Protein AF-A0AA43C895-F1 (afdb_monomer_lite)

Secondary structure (DSSP, 8-state):
---------TTHHHHHHHHHHHHHHHTT----TTT-SS--S-TT-TTHHHHTT--

Foldseek 3Di:
DDDDDDDDCPDDPVVVLVVVLVVCVVVVHHSCQLVDDCDDPCPVDPCVVVSNVND

Radius of gyration: 15.77 Å; chains: 1; bounding box: 32×52×21 Å

pLDDT: mean 78.89, std 12.64, range [45.56, 93.0]

Sequence (55 aa):
MADDFDNEPKGHFQDLKRFIRSIQCIEGNPECFGEADGYCDRQDCLWREYCLKEK

Structure (mmCIF, N/CA/C/O backbone):
data_AF-A0AA43C895-F1
#
_entry.id   AF-A0AA43C895-F1
#
loop_
_atom_site.group_PDB
_atom_site.id
_atom_site.type_symbol
_atom_site.label_atom_id
_atom_site.label_alt_id
_atom_site.label_comp_id
_atom_site.label_asym_id
_atom_site.label_entity_id
_atom_site.label_seq_id
_atom_site.pdbx_PDB_ins_code
_atom_site.Cartn_x
_atom_site.Cartn_y
_atom_site.Cartn_z
_atom_site.occupancy
_atom_site.B_iso_or_equiv
_atom_site.auth_seq_id
_atom_site.auth_comp_id
_atom_site.auth_asym_id
_atom_site.auth_atom_id
_atom_site.pdbx_PDB_model_num
ATOM 1 N N . MET A 1 1 ? 21.573 36.386 -4.241 1.00 45.56 1 MET A N 1
ATOM 2 C CA . MET A 1 1 ? 20.453 36.725 -3.345 1.00 45.56 1 MET A CA 1
ATOM 3 C C . MET A 1 1 ? 19.325 35.751 -3.64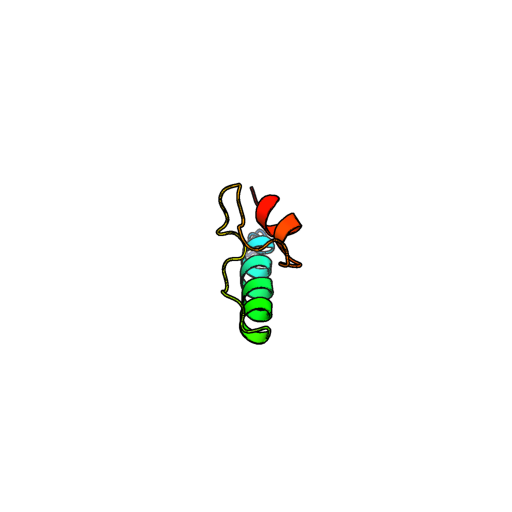8 1.00 45.56 1 MET A C 1
ATOM 5 O O . MET A 1 1 ? 19.179 35.429 -4.812 1.00 45.56 1 MET A O 1
ATOM 9 N N . ALA A 1 2 ? 18.679 35.258 -2.587 1.00 66.44 2 ALA A N 1
ATOM 10 C CA . ALA A 1 2 ? 17.537 34.339 -2.474 1.00 66.44 2 ALA A CA 1
ATOM 11 C C . ALA A 1 2 ? 16.877 33.773 -3.747 1.00 66.44 2 ALA A C 1
ATOM 13 O O . ALA A 1 2 ? 16.279 34.526 -4.505 1.00 66.44 2 ALA A O 1
ATOM 14 N N . ASP A 1 3 ? 16.836 32.439 -3.825 1.00 55.75 3 ASP A N 1
ATOM 15 C CA . ASP A 1 3 ? 15.652 31.715 -4.292 1.00 55.75 3 ASP A CA 1
ATOM 16 C C . ASP A 1 3 ? 15.219 30.782 -3.155 1.00 55.75 3 ASP A C 1
ATOM 18 O O . ASP A 1 3 ? 15.730 29.679 -2.959 1.00 55.75 3 ASP A O 1
ATOM 22 N N . ASP A 1 4 ? 14.344 31.353 -2.336 1.00 65.06 4 ASP A N 1
ATOM 23 C CA . ASP A 1 4 ? 13.523 30.725 -1.314 1.00 65.06 4 ASP A CA 1
ATOM 24 C C . ASP A 1 4 ? 12.350 30.070 -2.061 1.00 65.06 4 ASP A C 1
ATOM 26 O O . ASP A 1 4 ? 11.546 30.761 -2.686 1.00 65.06 4 ASP A O 1
ATOM 30 N N . PHE A 1 5 ? 12.292 28.741 -2.084 1.00 62.25 5 PHE A N 1
ATOM 31 C CA . PHE A 1 5 ? 11.080 28.021 -2.460 1.00 62.25 5 PHE A CA 1
ATOM 32 C C . PHE A 1 5 ? 10.850 26.944 -1.412 1.00 62.25 5 PHE A C 1
ATOM 34 O O . PHE A 1 5 ? 11.471 25.879 -1.430 1.00 62.25 5 PHE A O 1
ATOM 41 N N . ASP A 1 6 ? 9.949 27.249 -0.484 1.00 66.81 6 ASP A N 1
ATOM 42 C CA . ASP A 1 6 ? 9.231 26.265 0.307 1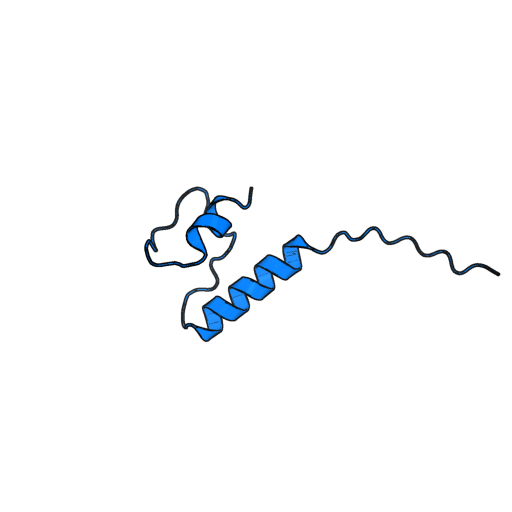.00 66.81 6 ASP A CA 1
ATOM 43 C C . ASP A 1 6 ? 8.869 25.048 -0.552 1.00 66.81 6 ASP A C 1
ATOM 45 O O . ASP A 1 6 ? 8.195 25.193 -1.575 1.00 66.81 6 ASP A O 1
ATOM 49 N N . ASN A 1 7 ? 9.207 23.834 -0.115 1.00 59.62 7 ASN A N 1
ATOM 50 C CA . ASN A 1 7 ? 8.285 22.723 -0.334 1.00 59.62 7 ASN A CA 1
ATOM 51 C C . ASN A 1 7 ? 8.553 21.565 0.624 1.00 59.62 7 ASN A C 1
ATOM 53 O O . ASN A 1 7 ? 9.384 20.689 0.398 1.00 59.62 7 ASN A O 1
ATOM 57 N N . GLU A 1 8 ? 7.815 21.608 1.726 1.00 63.53 8 GLU A N 1
ATOM 58 C CA . GLU A 1 8 ? 7.460 20.489 2.592 1.00 63.53 8 GLU A CA 1
ATOM 59 C C . GLU A 1 8 ? 7.425 19.140 1.829 1.00 63.53 8 GLU A C 1
ATOM 61 O O . GLU A 1 8 ? 6.740 19.052 0.807 1.00 63.53 8 GLU A O 1
ATOM 66 N N . PRO A 1 9 ? 8.105 18.068 2.289 1.00 57.97 9 PRO A N 1
ATOM 67 C CA . PRO A 1 9 ? 8.082 16.770 1.619 1.00 57.97 9 PRO A CA 1
ATOM 68 C C . PRO A 1 9 ? 6.737 16.058 1.851 1.00 57.97 9 PRO A C 1
ATOM 70 O O . PRO A 1 9 ? 6.655 15.025 2.516 1.00 57.97 9 PRO A O 1
ATOM 73 N N . LYS A 1 10 ? 5.651 16.589 1.280 1.00 61.16 10 LYS A N 1
ATOM 74 C CA . LYS A 1 10 ? 4.359 15.902 1.148 1.00 61.16 10 LYS A CA 1
ATOM 75 C C . LYS A 1 10 ? 4.448 14.900 -0.006 1.00 61.16 10 LYS A C 1
ATOM 77 O O . LYS A 1 10 ? 3.886 15.134 -1.068 1.00 61.16 10 LYS A O 1
ATOM 82 N N . GLY A 1 11 ? 5.196 13.809 0.163 1.00 54.97 11 GLY A N 1
ATOM 83 C CA . GLY A 1 11 ? 5.413 12.858 -0.943 1.00 54.97 11 GLY A CA 1
ATOM 84 C C . GLY A 1 11 ? 5.502 11.384 -0.571 1.00 54.97 11 GLY A C 1
ATOM 85 O O . GLY A 1 11 ? 5.031 10.537 -1.316 1.00 54.97 11 GLY A O 1
ATOM 86 N N . HIS A 1 12 ? 6.010 11.037 0.610 1.00 60.66 12 HIS A N 1
ATOM 87 C CA . HIS A 1 12 ? 6.567 9.692 0.795 1.00 60.66 12 HIS A CA 1
ATOM 88 C C . HIS 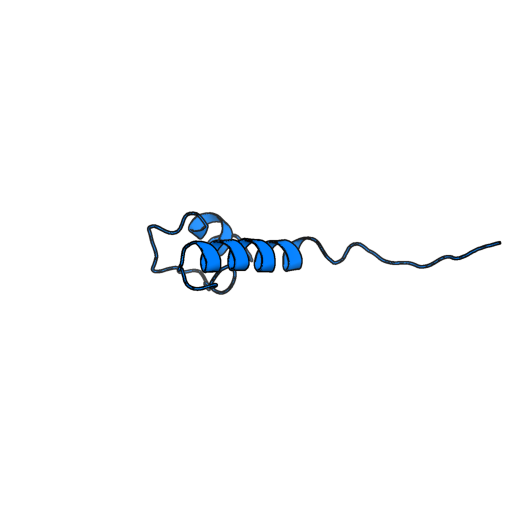A 1 12 ? 5.552 8.523 0.758 1.00 60.66 12 HIS A C 1
ATOM 90 O O . HIS A 1 12 ? 5.934 7.374 0.546 1.00 60.66 12 HIS A O 1
ATOM 96 N N . PHE A 1 13 ? 4.256 8.789 0.949 1.00 62.56 13 PHE A N 1
ATOM 97 C CA . PHE A 1 13 ? 3.217 7.752 1.020 1.00 62.56 13 PHE A CA 1
ATOM 98 C C . PHE A 1 13 ? 2.515 7.460 -0.316 1.00 62.56 13 PHE A C 1
ATOM 100 O O . PHE A 1 13 ? 2.164 6.311 -0.588 1.00 62.56 13 PHE A O 1
ATOM 107 N N . GLN A 1 14 ? 2.328 8.462 -1.183 1.00 65.31 14 GLN A N 1
ATOM 108 C CA . GLN A 1 14 ? 1.732 8.228 -2.508 1.00 65.31 14 GLN A CA 1
ATOM 109 C C . GLN A 1 14 ? 2.685 7.463 -3.429 1.00 65.31 14 GLN A C 1
ATOM 111 O O . GLN A 1 14 ? 2.234 6.626 -4.218 1.00 65.31 14 GLN A O 1
ATOM 116 N N . ASP A 1 15 ? 3.988 7.687 -3.274 1.00 79.31 15 ASP A N 1
ATOM 117 C CA . ASP A 1 15 ? 5.019 6.965 -4.014 1.00 79.31 15 ASP A CA 1
ATOM 118 C C . ASP A 1 15 ? 5.074 5.487 -3.613 1.00 79.31 15 ASP A C 1
ATOM 120 O O . ASP A 1 15 ? 5.157 4.616 -4.479 1.00 79.31 15 ASP A O 1
ATOM 124 N N . LEU A 1 16 ? 4.916 5.181 -2.319 1.00 84.50 16 LEU A N 1
ATOM 125 C CA . LEU A 1 16 ? 4.890 3.801 -1.835 1.00 84.50 16 LEU A CA 1
ATOM 126 C C . LEU A 1 16 ? 3.692 3.021 -2.394 1.00 84.50 16 LEU A C 1
ATOM 128 O O . LEU A 1 16 ? 3.866 1.901 -2.880 1.00 84.50 16 LEU A O 1
ATOM 132 N N . LYS A 1 17 ? 2.493 3.624 -2.398 1.00 88.56 17 LYS A N 1
ATOM 133 C CA . LYS A 1 17 ? 1.299 3.001 -2.997 1.00 88.56 17 LYS A CA 1
ATOM 134 C C . LYS A 1 17 ? 1.527 2.665 -4.467 1.00 88.56 17 LYS A C 1
ATOM 136 O O . LYS A 1 17 ? 1.281 1.537 -4.884 1.00 88.56 17 LYS A O 1
ATOM 141 N N . ARG A 1 18 ? 2.029 3.622 -5.252 1.00 88.69 18 ARG A N 1
ATOM 142 C CA . ARG A 1 18 ? 2.316 3.414 -6.682 1.00 88.69 18 ARG A CA 1
ATOM 143 C C . ARG A 1 18 ? 3.394 2.355 -6.910 1.00 88.69 18 ARG A C 1
ATOM 145 O O . ARG A 1 18 ? 3.266 1.544 -7.827 1.00 88.69 18 ARG A O 1
ATOM 152 N N . PHE A 1 19 ? 4.423 2.330 -6.068 1.00 89.94 19 PHE A N 1
ATOM 153 C CA . PHE A 1 19 ? 5.501 1.351 -6.151 1.00 89.94 19 PHE A CA 1
ATOM 154 C C . PHE A 1 19 ? 4.992 -0.074 -5.914 1.00 89.94 19 PHE A C 1
ATOM 156 O O . PHE A 1 19 ? 5.215 -0.956 -6.742 1.00 89.94 19 PHE A O 1
ATOM 163 N N . ILE A 1 20 ? 4.230 -0.289 -4.841 1.00 91.00 20 ILE A N 1
ATOM 164 C CA . ILE A 1 20 ? 3.682 -1.613 -4.521 1.00 91.00 20 ILE A CA 1
ATOM 165 C C . ILE A 1 20 ? 2.691 -2.071 -5.595 1.00 91.00 20 ILE A C 1
ATOM 167 O O . ILE A 1 20 ? 2.745 -3.220 -6.026 1.00 91.00 20 ILE A O 1
ATOM 171 N N . ARG A 1 21 ? 1.848 -1.168 -6.105 1.00 91.12 21 ARG A N 1
ATOM 172 C CA . ARG A 1 21 ? 0.947 -1.458 -7.232 1.00 91.12 21 ARG 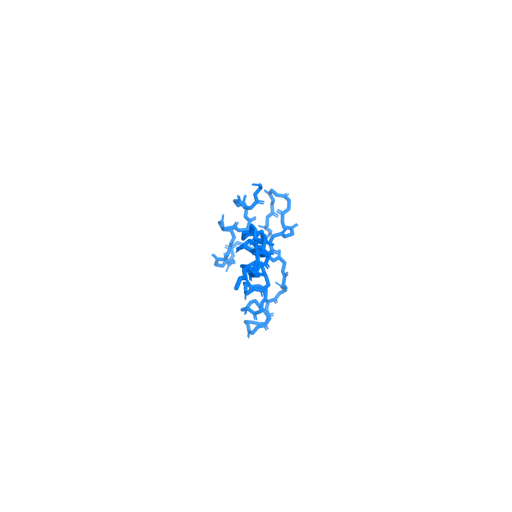A CA 1
ATOM 173 C C . ARG A 1 21 ? 1.693 -1.882 -8.495 1.00 91.12 21 ARG A C 1
ATOM 175 O O . ARG A 1 21 ? 1.264 -2.803 -9.185 1.00 91.12 21 ARG A O 1
ATOM 182 N N . SER A 1 22 ? 2.845 -1.268 -8.759 1.00 93.00 22 SER A N 1
ATOM 183 C CA . SER A 1 22 ? 3.710 -1.654 -9.880 1.00 93.00 22 SER A CA 1
ATOM 184 C C . SER A 1 22 ? 4.260 -3.071 -9.701 1.00 93.00 22 SER A C 1
ATOM 186 O O . SER A 1 22 ? 4.269 -3.845 -10.655 1.00 93.00 22 SER A O 1
ATOM 188 N N . ILE A 1 23 ? 4.653 -3.442 -8.478 1.00 92.06 23 ILE A N 1
ATOM 189 C CA . ILE A 1 23 ? 5.080 -4.813 -8.159 1.00 92.06 23 ILE A CA 1
ATOM 190 C C . ILE A 1 23 ? 3.922 -5.796 -8.363 1.00 92.06 23 ILE A C 1
ATOM 192 O O . ILE A 1 23 ? 4.100 -6.789 -9.061 1.00 92.06 23 ILE A O 1
ATOM 196 N N . GLN A 1 24 ? 2.729 -5.494 -7.840 1.00 90.69 24 GLN A N 1
ATOM 197 C CA . GLN A 1 24 ? 1.544 -6.344 -8.015 1.00 90.69 24 GLN A CA 1
ATOM 198 C C . GLN A 1 24 ? 1.229 -6.581 -9.499 1.00 90.69 24 GLN A C 1
ATOM 200 O O . GLN A 1 24 ? 0.955 -7.714 -9.887 1.00 90.69 24 GLN A O 1
ATOM 205 N N . CYS A 1 25 ? 1.349 -5.547 -10.337 1.00 91.38 25 CYS A N 1
ATOM 206 C CA . CYS A 1 25 ? 1.177 -5.656 -11.786 1.00 91.38 25 CYS A CA 1
ATOM 207 C C . CYS A 1 25 ? 2.195 -6.622 -12.423 1.00 91.38 25 CYS A C 1
ATOM 209 O O . CYS A 1 25 ? 1.816 -7.482 -13.218 1.00 91.38 25 CYS A O 1
ATOM 211 N N . ILE A 1 26 ? 3.471 -6.541 -12.028 1.00 92.81 26 ILE A N 1
ATOM 212 C CA . ILE A 1 26 ? 4.531 -7.447 -12.509 1.00 92.81 26 ILE A CA 1
ATOM 213 C C . ILE A 1 26 ? 4.284 -8.893 -12.049 1.00 92.81 26 ILE A C 1
ATOM 215 O O . ILE A 1 26 ? 4.553 -9.830 -12.798 1.00 92.81 26 ILE A O 1
ATOM 219 N N . GLU A 1 27 ? 3.729 -9.086 -10.852 1.00 89.50 27 GLU A N 1
ATOM 220 C CA . GLU A 1 27 ? 3.328 -10.402 -10.339 1.00 89.50 27 GLU A CA 1
ATOM 221 C C . GLU A 1 27 ? 2.070 -10.970 -11.028 1.00 89.50 27 GLU A C 1
ATOM 223 O O . GLU A 1 27 ? 1.706 -12.121 -10.785 1.00 89.50 27 GLU A O 1
ATOM 228 N N . GLY A 1 28 ? 1.384 -10.188 -11.872 1.00 88.69 28 GLY A N 1
ATOM 229 C CA . GLY A 1 28 ? 0.098 -10.565 -12.472 1.00 88.69 28 GLY A CA 1
ATOM 230 C C . GLY A 1 28 ? -1.080 -10.487 -11.493 1.00 88.69 28 GLY A C 1
ATOM 231 O O . GLY A 1 28 ? -2.144 -11.061 -11.735 1.00 88.69 28 GLY A O 1
ATOM 232 N N . ASN A 1 29 ? -0.895 -9.785 -10.377 1.00 87.56 29 ASN A N 1
ATOM 233 C CA . ASN A 1 29 ? -1.894 -9.552 -9.346 1.00 87.56 29 ASN A CA 1
ATOM 234 C C . ASN A 1 29 ? -2.621 -8.212 -9.576 1.00 87.56 29 ASN A C 1
ATOM 236 O O . ASN A 1 29 ? -2.064 -7.294 -10.177 1.00 87.56 29 ASN A O 1
ATOM 240 N N . PRO A 1 30 ? -3.862 -8.059 -9.080 1.00 86.06 30 PRO A N 1
ATOM 241 C CA . PRO A 1 30 ? -4.552 -6.775 -9.112 1.00 86.06 30 PRO A CA 1
ATOM 242 C C . PRO A 1 30 ? -3.813 -5.741 -8.251 1.00 86.06 30 PRO A C 1
ATOM 244 O O . PRO A 1 30 ? -3.363 -6.054 -7.147 1.00 86.06 30 PRO A O 1
ATOM 247 N N . GLU A 1 31 ? -3.742 -4.501 -8.738 1.00 89.88 31 GLU A N 1
ATOM 248 C CA . GLU A 1 31 ? -3.081 -3.359 -8.089 1.00 89.88 31 GLU A CA 1
ATOM 249 C C . GLU A 1 31 ? -3.879 -2.768 -6.904 1.00 89.88 31 GLU A C 1
ATOM 251 O O . GLU A 1 31 ? -4.012 -1.557 -6.741 1.00 89.88 31 GLU A O 1
ATOM 256 N N . CYS A 1 32 ? -4.418 -3.638 -6.048 1.00 88.25 32 CYS A N 1
ATOM 257 C CA . CYS A 1 32 ? -5.358 -3.284 -4.982 1.00 88.25 32 CYS A CA 1
ATOM 258 C C . CYS A 1 32 ? -4.701 -2.746 -3.697 1.00 88.25 32 CYS A C 1
ATOM 260 O O . CYS A 1 32 ? -5.364 -2.604 -2.664 1.00 88.25 32 CYS A O 1
ATOM 262 N N . PHE A 1 33 ? -3.389 -2.484 -3.702 1.00 89.75 33 PHE A N 1
ATOM 263 C CA . PHE A 1 33 ? -2.703 -1.982 -2.513 1.00 89.75 33 PHE A CA 1
ATOM 264 C C . PHE A 1 33 ? -3.270 -0.628 -2.054 1.00 89.75 33 PHE A C 1
ATOM 266 O O . PHE A 1 33 ? -3.395 0.321 -2.840 1.00 89.75 33 PHE A O 1
ATOM 273 N N . GLY A 1 34 ? -3.597 -0.547 -0.760 1.00 85.06 34 GLY A N 1
ATOM 274 C CA . GLY A 1 34 ? -4.187 0.629 -0.123 1.00 85.06 34 GLY A CA 1
ATOM 275 C C . GLY A 1 34 ? -5.656 0.880 -0.482 1.00 85.06 34 GLY A C 1
ATOM 276 O O . GLY A 1 34 ? -6.155 1.960 -0.181 1.00 85.06 34 GLY A O 1
ATOM 277 N N . GLU A 1 35 ? -6.326 -0.070 -1.148 1.00 84.56 35 GLU A N 1
ATOM 278 C CA . GLU A 1 35 ? -7.775 -0.029 -1.419 1.00 84.56 35 GLU A CA 1
ATOM 279 C C . GLU A 1 35 ? -8.586 -0.925 -0.472 1.00 84.56 35 GLU A C 1
ATOM 281 O O . GLU A 1 35 ? -9.807 -0.811 -0.404 1.00 84.56 35 GLU A O 1
ATOM 286 N N . ALA A 1 36 ? -7.923 -1.828 0.256 1.00 82.75 36 ALA A N 1
ATOM 287 C CA . ALA A 1 36 ? -8.578 -2.739 1.184 1.00 82.75 36 ALA A CA 1
ATOM 288 C C . ALA A 1 36 ? -9.088 -1.986 2.424 1.00 82.75 36 ALA A C 1
ATOM 290 O O . ALA A 1 36 ? -8.301 -1.573 3.275 1.00 82.7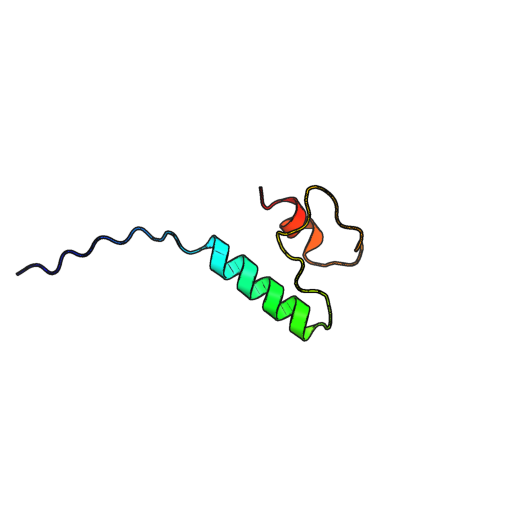5 36 ALA A O 1
ATOM 291 N N . ASP A 1 37 ? -10.408 -1.859 2.568 1.00 76.69 37 ASP A N 1
ATOM 292 C CA . ASP A 1 37 ? -11.014 -1.256 3.758 1.00 76.69 37 ASP A CA 1
ATOM 293 C C . ASP A 1 37 ? -11.203 -2.308 4.860 1.00 76.69 37 ASP A C 1
ATOM 295 O O . ASP A 1 37 ? -12.219 -2.994 4.953 1.00 76.69 37 ASP A O 1
ATOM 299 N N . GLY A 1 38 ? -10.159 -2.510 5.668 1.00 77.00 38 GLY A N 1
ATOM 300 C CA . GLY A 1 38 ? -10.188 -3.402 6.836 1.00 77.00 38 GLY A CA 1
ATOM 301 C C . GLY A 1 38 ? -10.267 -4.903 6.528 1.00 77.00 38 GLY A C 1
ATOM 302 O O . GLY A 1 38 ? -10.134 -5.717 7.444 1.00 77.00 38 GLY A O 1
ATOM 303 N N . TYR A 1 39 ? -10.425 -5.287 5.261 1.00 81.00 39 TYR A N 1
ATOM 304 C CA . TYR A 1 39 ? -10.497 -6.677 4.836 1.00 81.00 39 TYR A CA 1
ATOM 305 C C . TYR A 1 39 ? -9.853 -6.893 3.463 1.00 81.00 39 TYR A C 1
ATOM 307 O O . TYR A 1 39 ? -10.020 -6.101 2.542 1.00 81.00 39 TYR A O 1
ATOM 315 N N . CYS A 1 40 ? -9.104 -7.990 3.337 1.00 85.31 40 CYS A N 1
ATOM 316 C CA . CYS A 1 40 ? -8.490 -8.433 2.091 1.00 85.31 40 CYS A CA 1
ATOM 317 C C . CYS A 1 40 ? -8.671 -9.950 1.968 1.00 85.31 40 CYS A C 1
ATOM 319 O O . CYS A 1 40 ? -8.127 -10.701 2.790 1.00 85.31 40 CYS A O 1
ATOM 321 N N . ASP A 1 41 ? -9.414 -10.379 0.942 1.00 83.69 41 ASP A N 1
ATOM 322 C CA . ASP A 1 41 ? -9.719 -11.785 0.632 1.00 83.69 41 ASP A CA 1
ATOM 323 C C . ASP A 1 41 ? -8.477 -12.606 0.270 1.00 83.69 41 ASP A C 1
ATOM 325 O O . ASP A 1 41 ? -8.420 -13.820 0.475 1.00 83.69 41 ASP A O 1
ATOM 329 N N . ARG A 1 42 ? -7.449 -11.945 -0.271 1.00 82.75 42 ARG A N 1
ATOM 330 C CA . ARG A 1 42 ? -6.220 -12.593 -0.723 1.00 82.75 42 ARG A CA 1
ATOM 331 C C . ARG A 1 42 ? -5.300 -12.853 0.466 1.00 82.75 42 ARG A C 1
ATOM 333 O O . ARG A 1 42 ? -4.451 -12.031 0.805 1.00 82.75 42 ARG A O 1
ATOM 340 N N . GLN A 1 43 ? -5.463 -14.021 1.080 1.00 83.81 43 GLN A N 1
ATOM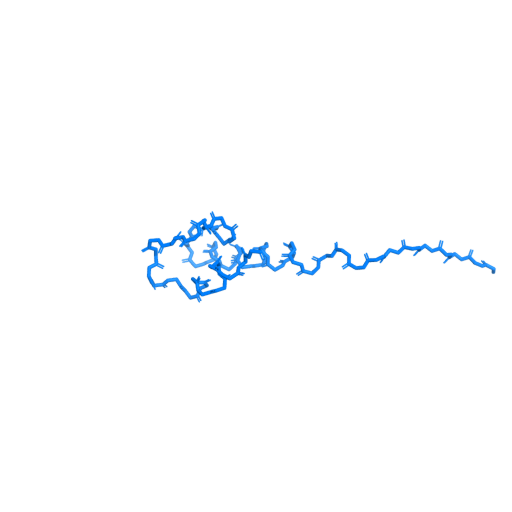 341 C CA . GLN A 1 43 ? -4.636 -14.445 2.215 1.00 83.81 43 GLN A CA 1
ATOM 342 C C . GLN A 1 43 ? -3.163 -14.662 1.837 1.00 83.81 43 GLN A C 1
ATOM 344 O O . GLN A 1 43 ? -2.298 -14.452 2.676 1.00 83.81 43 GLN A O 1
ATOM 349 N N . ASP A 1 44 ? -2.887 -14.989 0.572 1.00 86.00 44 ASP A N 1
ATOM 350 C CA . ASP A 1 44 ? -1.535 -15.205 0.032 1.00 86.00 44 ASP A CA 1
ATOM 351 C C . ASP A 1 44 ? -0.854 -13.905 -0.454 1.00 86.00 44 ASP A C 1
ATOM 353 O O . ASP A 1 44 ? 0.140 -13.921 -1.169 1.00 86.00 44 ASP A O 1
ATOM 357 N N . CYS A 1 45 ? -1.407 -12.731 -0.127 1.00 85.75 45 CYS A N 1
ATOM 358 C CA . CYS A 1 45 ? -0.812 -11.458 -0.530 1.00 85.75 45 CYS A CA 1
ATOM 359 C C . CYS A 1 45 ? 0.316 -11.062 0.430 1.00 85.75 45 CYS A C 1
ATOM 361 O O . CYS A 1 45 ? 0.053 -10.756 1.595 1.00 85.75 45 CYS A O 1
ATOM 363 N N . LEU A 1 46 ? 1.547 -10.957 -0.081 1.00 87.75 46 LEU A N 1
ATOM 364 C CA . LEU A 1 46 ? 2.717 -10.508 0.689 1.00 87.75 46 LEU A CA 1
ATOM 365 C C . LEU A 1 46 ? 2.505 -9.120 1.324 1.00 87.75 46 LEU A C 1
ATOM 367 O O . LEU A 1 46 ? 2.982 -8.829 2.417 1.00 87.75 46 LEU A O 1
ATOM 371 N N . TRP A 1 47 ? 1.732 -8.267 0.652 1.00 87.25 47 TRP A N 1
ATOM 372 C CA . TRP A 1 47 ? 1.455 -6.900 1.083 1.00 87.25 47 TRP A CA 1
ATOM 373 C C . TRP A 1 47 ? 0.250 -6.787 2.017 1.00 87.25 47 TRP A C 1
ATOM 375 O O . TRP A 1 47 ? -0.057 -5.678 2.444 1.00 87.25 47 TRP A O 1
ATOM 385 N N . ARG A 1 48 ? -0.447 -7.886 2.350 1.00 87.06 48 ARG A N 1
ATOM 386 C CA . ARG A 1 48 ? -1.695 -7.865 3.138 1.00 87.06 48 ARG A CA 1
ATOM 387 C C . ARG A 1 48 ? -1.539 -7.123 4.460 1.00 87.06 48 ARG A C 1
ATOM 389 O O . ARG A 1 48 ? -2.375 -6.290 4.788 1.00 87.06 48 ARG A O 1
ATOM 396 N N . GLU A 1 49 ? -0.465 -7.389 5.199 1.00 86.88 49 GLU A N 1
ATOM 397 C CA . GLU A 1 49 ? -0.213 -6.730 6.485 1.00 86.88 49 GLU A CA 1
ATOM 398 C C . GLU A 1 49 ? -0.002 -5.222 6.347 1.00 86.88 49 GLU A C 1
ATOM 400 O O . GLU A 1 49 ? -0.471 -4.464 7.189 1.00 86.88 49 GLU A O 1
ATOM 405 N N . TYR A 1 50 ? 0.686 -4.782 5.293 1.00 85.75 50 TYR A N 1
ATOM 406 C CA . TYR A 1 50 ? 0.914 -3.363 5.012 1.00 85.75 50 TYR A CA 1
ATOM 407 C C . TYR A 1 50 ? -0.355 -2.691 4.483 1.00 85.75 50 TYR A C 1
ATOM 409 O O . TYR A 1 50 ? -0.700 -1.596 4.911 1.00 85.75 50 TYR A O 1
ATOM 417 N N . CYS A 1 51 ? -1.092 -3.388 3.619 1.00 85.88 51 CYS A N 1
ATOM 418 C CA . CYS A 1 51 ? -2.345 -2.933 3.027 1.00 85.88 51 CYS A CA 1
ATOM 419 C C . CYS A 1 51 ? -3.416 -2.689 4.101 1.00 85.88 51 CYS A C 1
ATOM 421 O O . CYS A 1 51 ? -4.124 -1.694 4.042 1.00 85.88 51 CYS A O 1
ATOM 423 N N . LEU A 1 52 ? -3.487 -3.551 5.124 1.00 83.75 52 LEU A N 1
ATOM 424 C CA . LEU A 1 52 ? -4.410 -3.398 6.256 1.00 83.75 52 LEU A CA 1
ATOM 425 C C . LEU A 1 52 ? -3.935 -2.378 7.313 1.00 83.75 52 LEU A C 1
ATOM 427 O O . LEU A 1 52 ? -4.731 -1.987 8.167 1.00 83.75 52 LEU A O 1
ATOM 431 N N . LYS A 1 53 ? -2.656 -1.973 7.290 1.00 80.81 53 LYS A N 1
ATOM 432 C CA . LYS A 1 53 ? -2.067 -0.970 8.201 1.00 80.81 53 LYS A CA 1
ATOM 433 C C . LYS A 1 53 ? -2.143 0.461 7.666 1.00 80.81 53 LYS A C 1
ATOM 435 O O . LYS A 1 53 ? -2.030 1.381 8.467 1.00 80.81 53 LYS A O 1
ATOM 440 N N . GLU A 1 54 ? -2.310 0.651 6.357 1.00 64.19 54 GLU A N 1
ATOM 441 C CA . GLU A 1 54 ? -2.523 1.963 5.733 1.00 64.19 54 GLU A CA 1
ATOM 442 C C . GLU A 1 54 ? -3.889 2.536 6.148 1.00 64.19 54 GLU A C 1
ATOM 444 O O . GLU A 1 54 ? -4.890 2.374 5.449 1.00 64.19 54 GLU A O 1
ATOM 449 N N . LYS A 1 55 ? -3.925 3.196 7.309 1.00 55.00 55 LYS A N 1
ATOM 450 C CA . LYS A 1 55 ? -5.005 4.080 7.752 1.00 55.00 55 LYS A CA 1
ATOM 451 C C . LYS A 1 55 ? -4.453 5.446 8.120 1.00 55.00 55 LYS A C 1
ATOM 453 O O . LYS A 1 55 ? -3.400 5.484 8.793 1.00 55.00 55 LYS A O 1
#